Protein AF-A0A835WCF0-F1 (afdb_monomer)

Secondary structure (DSSP, 8-state):
-HHHHHHHHHHTT-S-HHHHHHHHHHHHHHHHHHHHHHHHHHHHTT-HHHHHHHHHHHHHHHHHHHTTTTS--TTTHHHHHHHHHHHHHHHHHHHHHHHHHHHHHHHHHHHHHHHSHHHHHHHHHHHHHHHHHHS--

Mean predicted aligned error: 10.16 Å

Structure (mmCIF, N/CA/C/O backbone):
data_AF-A0A835WCF0-F1
#
_entry.id   AF-A0A835WCF0-F1
#
loop_
_atom_site.group_PDB
_atom_site.id
_atom_site.type_symbol
_atom_site.label_atom_id
_atom_site.label_alt_id
_atom_site.label_comp_id
_atom_site.label_asym_id
_atom_site.label_entity_id
_atom_site.label_seq_id
_atom_site.pdbx_PDB_ins_code
_atom_site.Cartn_x
_atom_site.Cartn_y
_atom_site.Cartn_z
_atom_site.occupancy
_atom_site.B_iso_or_equiv
_atom_site.auth_seq_id
_atom_site.auth_comp_id
_atom_site.auth_asym_id
_atom_site.auth_atom_id
_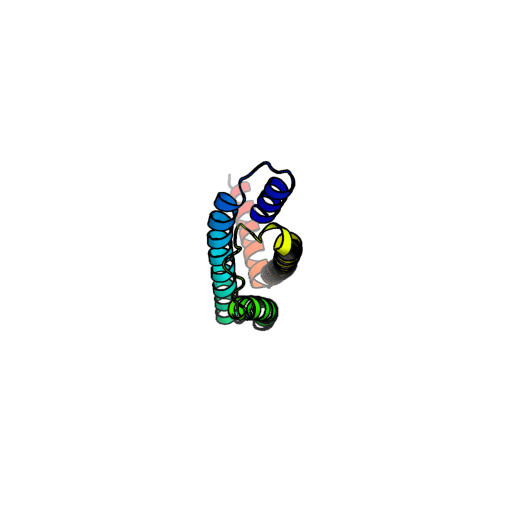atom_site.pdbx_PDB_model_num
ATOM 1 N N . MET A 1 1 ? -8.402 6.212 0.668 1.00 71.19 1 MET A N 1
ATOM 2 C CA . MET A 1 1 ? -8.920 7.600 0.724 1.00 71.19 1 MET A CA 1
ATOM 3 C C . MET A 1 1 ? -10.381 7.638 1.166 1.00 71.19 1 MET A C 1
ATOM 5 O O . MET A 1 1 ? -10.647 8.275 2.173 1.00 71.19 1 MET A O 1
ATOM 9 N N . PHE A 1 2 ? -11.281 6.880 0.521 1.00 76.88 2 PHE A N 1
ATOM 10 C CA . PHE A 1 2 ? -12.693 6.731 0.924 1.00 76.88 2 PHE A CA 1
ATOM 11 C C . PHE A 1 2 ? -12.885 6.539 2.440 1.00 76.88 2 PHE A C 1
ATOM 13 O O . PHE A 1 2 ? -13.562 7.328 3.080 1.00 76.88 2 PHE A O 1
ATOM 20 N N . ALA A 1 3 ? -12.173 5.583 3.043 1.00 76.00 3 ALA A N 1
ATOM 21 C CA . ALA A 1 3 ? -12.287 5.322 4.475 1.00 76.00 3 ALA A CA 1
ATOM 22 C C . ALA A 1 3 ? -11.832 6.478 5.392 1.00 76.00 3 ALA A C 1
ATOM 24 O O . ALA A 1 3 ? -12.315 6.571 6.511 1.00 76.00 3 ALA A O 1
ATOM 25 N N . LEU A 1 4 ? -10.910 7.350 4.958 1.00 79.00 4 LEU A N 1
ATOM 26 C CA . LEU A 1 4 ? -10.517 8.527 5.751 1.00 79.00 4 LEU A CA 1
ATOM 27 C C . LEU A 1 4 ? -11.614 9.592 5.732 1.00 79.00 4 LEU A C 1
ATOM 29 O O . LEU A 1 4 ? -11.890 10.184 6.769 1.00 79.00 4 LEU A O 1
ATOM 33 N N . ILE A 1 5 ? -12.244 9.788 4.571 1.00 82.88 5 ILE A N 1
ATOM 34 C CA . ILE A 1 5 ? -13.361 10.721 4.400 1.00 82.88 5 ILE A CA 1
ATOM 35 C C . ILE A 1 5 ? -14.549 10.239 5.227 1.00 82.88 5 ILE A C 1
ATOM 37 O 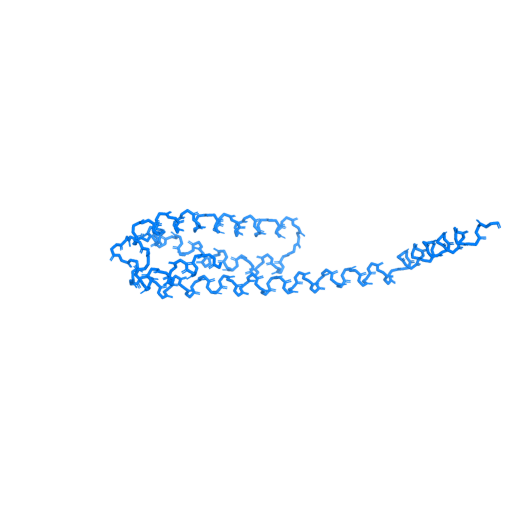O . ILE A 1 5 ? -15.044 10.992 6.050 1.00 82.88 5 ILE A O 1
ATOM 41 N N . SER A 1 6 ? -14.911 8.955 5.140 1.00 79.38 6 SER A N 1
ATOM 42 C CA . SER A 1 6 ? -16.022 8.408 5.928 1.00 79.38 6 SER A CA 1
ATOM 43 C C . SER A 1 6 ? -15.779 8.454 7.445 1.00 79.38 6 SER A C 1
ATOM 45 O O . SER A 1 6 ? -16.727 8.593 8.209 1.00 79.38 6 SER A O 1
ATOM 47 N N . LEU A 1 7 ? -14.522 8.363 7.902 1.00 78.75 7 LEU A N 1
ATOM 48 C CA . LEU A 1 7 ? -14.175 8.583 9.315 1.00 78.75 7 LEU A CA 1
ATOM 49 C C . LEU A 1 7 ? -14.285 10.064 9.718 1.00 78.75 7 LEU A C 1
ATOM 51 O O . LEU A 1 7 ? -14.576 10.346 10.874 1.00 78.75 7 LEU A O 1
ATOM 55 N N . SER A 1 8 ? -14.047 10.997 8.794 1.00 83.12 8 SER A N 1
ATOM 56 C CA . SER A 1 8 ? -14.287 12.430 9.016 1.00 83.12 8 SER A CA 1
ATOM 57 C C . SER A 1 8 ? -15.776 12.780 8.982 1.00 83.12 8 SER A C 1
ATOM 59 O O . SER A 1 8 ? -16.209 13.613 9.768 1.00 83.12 8 SER A O 1
ATOM 61 N N . ASP A 1 9 ? -16.565 12.122 8.132 1.00 84.62 9 ASP A N 1
ATOM 62 C CA . ASP A 1 9 ? -18.024 12.274 8.109 1.00 84.62 9 ASP A CA 1
ATOM 63 C C . ASP A 1 9 ? -18.646 11.786 9.422 1.00 84.62 9 ASP A C 1
ATOM 65 O O . ASP A 1 9 ? -19.552 12.424 9.946 1.00 84.62 9 ASP A O 1
ATOM 69 N N . LEU A 1 10 ? -18.118 10.698 9.993 1.00 82.19 10 LEU A N 1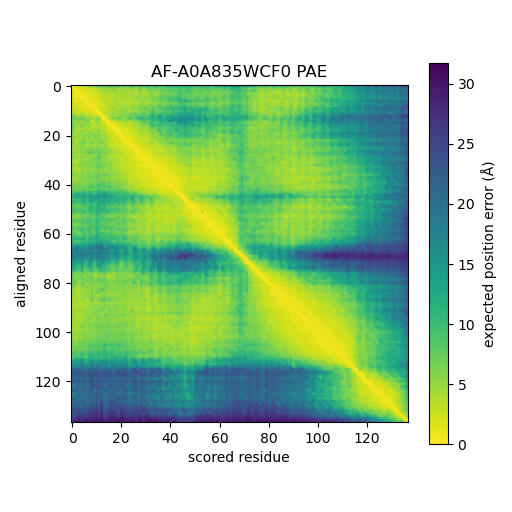
ATOM 70 C CA . LEU A 1 10 ? -18.499 10.227 11.325 1.00 82.19 10 LEU A CA 1
ATOM 71 C C . LEU A 1 10 ? -18.139 11.233 12.431 1.00 82.19 10 LEU A C 1
ATOM 73 O O . LEU A 1 10 ? -18.916 11.427 13.355 1.00 82.19 10 LEU A O 1
ATOM 77 N N . GLU A 1 11 ? -16.964 11.864 12.357 1.00 80.88 11 GLU A N 1
ATOM 78 C CA . GLU A 1 11 ? -16.518 12.862 13.344 1.00 80.88 11 GLU A CA 1
ATOM 79 C C . GLU A 1 11 ? -17.392 14.124 13.336 1.00 80.88 11 GLU A C 1
ATOM 81 O O . GLU A 1 11 ? -17.601 14.735 14.378 1.00 80.88 11 GLU A O 1
ATOM 86 N N . ASN A 1 12 ? -17.941 14.470 12.171 1.00 82.19 12 ASN A N 1
ATOM 87 C CA . ASN A 1 12 ? -18.878 15.576 11.989 1.00 82.19 12 ASN A CA 1
ATOM 88 C C . ASN A 1 12 ? -20.357 15.153 12.131 1.00 82.19 12 ASN A C 1
ATOM 90 O O . ASN A 1 12 ? -21.242 15.917 11.754 1.00 82.19 12 ASN A O 1
ATOM 94 N N . ASP A 1 13 ? -20.622 13.949 12.652 1.00 79.19 13 ASP A N 1
ATOM 95 C CA . ASP A 1 13 ? -21.962 13.406 12.935 1.00 79.19 13 ASP A CA 1
ATOM 96 C C . ASP A 1 13 ? -22.878 13.236 11.696 1.00 79.19 13 ASP A C 1
ATOM 98 O O . ASP A 1 13 ? -24.103 13.164 11.797 1.00 79.19 13 ASP A O 1
ATOM 102 N N . PHE A 1 14 ? -22.297 13.135 10.493 1.00 77.00 14 PHE A N 1
ATOM 103 C CA . PHE A 1 14 ? -23.049 12.970 9.239 1.00 77.00 14 PHE A CA 1
ATOM 104 C C . PHE A 1 14 ? -23.489 11.523 8.959 1.00 77.00 14 PHE A C 1
ATOM 106 O O . PHE A 1 14 ? -24.376 11.301 8.133 1.00 77.00 14 PHE A O 1
ATOM 113 N N . ILE A 1 15 ? -22.855 10.523 9.584 1.00 81.38 15 ILE A N 1
ATOM 114 C CA . ILE A 1 15 ? -23.082 9.092 9.319 1.00 81.38 15 ILE A CA 1
ATOM 115 C C . ILE A 1 15 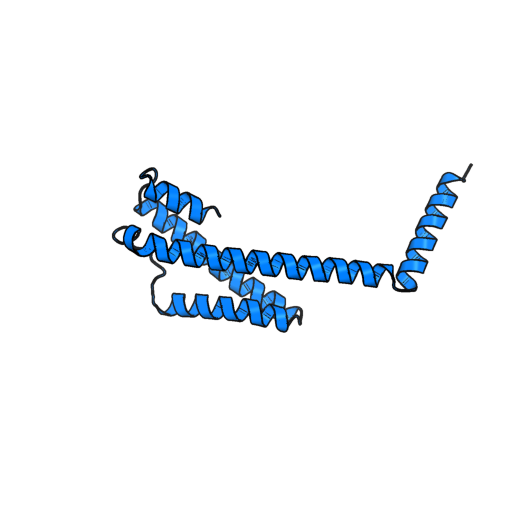? -23.185 8.318 10.636 1.00 81.38 15 ILE A C 1
ATOM 117 O O . ILE A 1 15 ? -22.387 8.517 11.545 1.00 81.38 15 ILE A O 1
ATOM 121 N N . ASN A 1 16 ? -24.117 7.362 10.703 1.00 81.88 16 ASN A N 1
ATOM 122 C CA . ASN A 1 16 ? -24.278 6.481 11.857 1.00 81.88 16 ASN A CA 1
ATOM 123 C C . ASN A 1 16 ? -23.045 5.562 12.047 1.00 81.88 16 ASN A C 1
ATOM 125 O O . ASN A 1 16 ? -22.651 4.867 11.098 1.00 81.88 16 ASN A O 1
ATOM 129 N N . PRO A 1 17 ? -22.462 5.471 13.261 1.00 77.62 17 PRO A N 1
ATOM 130 C CA . PRO A 1 17 ? -21.348 4.571 13.559 1.00 77.62 17 PRO A CA 1
ATOM 131 C C . PRO A 1 17 ? -21.617 3.102 13.204 1.00 77.62 17 PRO A C 1
ATOM 133 O O . PRO A 1 17 ? -20.688 2.415 12.786 1.00 77.62 17 PRO A O 1
ATOM 136 N N . TYR A 1 18 ? -22.860 2.615 13.307 1.00 78.12 18 TYR A N 1
ATOM 137 C CA . TYR A 1 18 ? -23.191 1.217 12.990 1.00 78.12 18 TYR A CA 1
ATOM 138 C C . TYR A 1 18 ? -23.054 0.890 11.492 1.00 78.12 18 TYR A C 1
ATOM 140 O O . TYR A 1 18 ? -22.440 -0.109 11.112 1.00 78.12 18 TYR A O 1
ATOM 148 N N . ASP A 1 19 ? -23.561 1.767 10.621 1.00 79.25 19 ASP A N 1
ATOM 149 C CA . ASP A 1 19 ? -23.446 1.589 9.168 1.00 79.25 19 ASP A CA 1
ATOM 150 C C . ASP A 1 19 ? -21.997 1.762 8.697 1.00 79.25 19 ASP A C 1
ATOM 152 O O . ASP A 1 19 ? -21.532 1.085 7.769 1.00 79.25 19 ASP A O 1
ATOM 156 N N . LEU A 1 20 ? -21.256 2.660 9.353 1.00 78.25 20 LEU A N 1
ATOM 157 C CA . LEU A 1 20 ? -19.852 2.888 9.055 1.00 78.25 20 LEU A CA 1
ATOM 158 C C . LEU A 1 20 ? -19.005 1.658 9.384 1.00 78.25 20 LEU A C 1
ATOM 160 O O . LEU A 1 20 ? -18.228 1.232 8.533 1.00 78.25 20 LEU A O 1
ATOM 164 N N . THR A 1 21 ? -19.126 1.080 10.581 1.00 77.12 21 THR A N 1
ATOM 165 C CA . THR A 1 21 ? -18.274 -0.040 11.016 1.00 77.12 21 THR A CA 1
ATOM 166 C C . THR A 1 21 ? -18.450 -1.273 10.134 1.00 77.12 21 THR A C 1
ATOM 168 O O . THR A 1 21 ? -17.456 -1.914 9.783 1.00 77.12 21 THR A O 1
ATOM 171 N N . GLN A 1 22 ? -19.671 -1.561 9.668 1.00 79.62 22 GLN A N 1
ATOM 172 C CA . GLN A 1 22 ? -19.927 -2.655 8.729 1.00 79.62 22 GLN A CA 1
ATOM 173 C C . GLN A 1 22 ? -19.235 -2.432 7.374 1.00 79.62 22 GLN A C 1
ATOM 175 O O . GLN A 1 22 ? -18.563 -3.332 6.853 1.00 79.62 22 GLN A O 1
ATOM 180 N N . ARG A 1 23 ? -19.362 -1.226 6.803 1.00 78.56 23 ARG A N 1
ATOM 181 C CA . ARG A 1 23 ? -18.683 -0.859 5.548 1.00 78.56 23 ARG A CA 1
ATOM 182 C C . ARG A 1 23 ? -17.171 -0.889 5.727 1.00 78.56 23 ARG A C 1
ATOM 184 O O . ARG A 1 23 ? -16.461 -1.468 4.907 1.00 78.56 23 ARG A O 1
ATOM 191 N N . LEU A 1 24 ? -16.687 -0.310 6.819 1.00 79.75 24 LEU A N 1
ATOM 192 C CA . LEU A 1 24 ? -15.274 -0.201 7.137 1.00 79.75 24 LEU A CA 1
ATOM 193 C C . LEU A 1 24 ? -14.631 -1.576 7.286 1.00 79.75 24 LEU A C 1
ATOM 195 O O . LEU A 1 24 ? -13.577 -1.793 6.704 1.00 79.75 24 LEU A O 1
ATOM 199 N N . ASN A 1 25 ? -15.272 -2.519 7.978 1.00 79.31 25 ASN A N 1
ATOM 200 C CA . ASN A 1 25 ? -14.753 -3.877 8.141 1.00 79.31 25 ASN A CA 1
ATOM 201 C C . ASN A 1 25 ? -14.613 -4.604 6.789 1.00 79.31 25 ASN A C 1
ATOM 203 O O . ASN A 1 25 ? -13.582 -5.215 6.508 1.00 79.31 25 ASN A O 1
ATOM 207 N N . ARG A 1 26 ? -15.598 -4.457 5.890 1.00 79.75 26 ARG A N 1
ATOM 208 C CA . ARG A 1 26 ? -15.506 -4.999 4.521 1.00 79.75 26 ARG A CA 1
ATOM 209 C C . ARG A 1 26 ? -14.345 -4.377 3.739 1.00 79.75 26 ARG A C 1
ATOM 211 O O . ARG A 1 26 ? -13.597 -5.100 3.085 1.00 79.75 26 ARG A O 1
ATOM 218 N N . PHE A 1 27 ? -14.176 -3.057 3.816 1.00 79.44 27 PHE A N 1
ATOM 219 C CA . PHE A 1 27 ? -13.054 -2.371 3.167 1.00 79.44 27 PHE A CA 1
ATOM 220 C C . PHE A 1 27 ? -11.708 -2.798 3.740 1.00 79.44 27 PHE A C 1
ATOM 222 O O . PHE A 1 27 ? -10.775 -3.032 2.982 1.00 79.44 27 PHE A O 1
ATOM 229 N N . VAL A 1 28 ? -11.617 -2.945 5.061 1.00 75.75 28 VAL A N 1
ATOM 230 C CA . VAL A 1 28 ? -10.410 -3.416 5.735 1.00 75.75 28 VAL A CA 1
ATOM 231 C C . VAL A 1 28 ? -10.045 -4.806 5.219 1.00 75.75 28 VAL A C 1
ATOM 233 O O . VAL A 1 28 ? -8.924 -4.990 4.757 1.00 75.75 28 VAL A O 1
ATOM 236 N N . ALA A 1 29 ? -10.980 -5.758 5.194 1.00 78.38 29 ALA A N 1
ATOM 237 C CA . ALA A 1 29 ? -10.718 -7.101 4.672 1.00 78.38 29 ALA A CA 1
ATOM 238 C C . ALA A 1 29 ? -10.177 -7.085 3.227 1.00 78.38 29 ALA A C 1
ATOM 240 O O . ALA A 1 29 ? -9.210 -7.784 2.920 1.00 78.38 29 ALA A O 1
ATOM 241 N N . LEU A 1 30 ? -10.747 -6.242 2.358 1.00 81.94 30 LEU A N 1
ATOM 242 C CA . LEU A 1 30 ? -10.272 -6.061 0.983 1.00 81.94 30 LEU A CA 1
ATOM 243 C C . LEU A 1 30 ? -8.874 -5.424 0.914 1.00 81.94 30 LEU A C 1
ATOM 245 O O . LEU A 1 30 ? -8.048 -5.858 0.112 1.00 81.94 30 LEU A O 1
ATOM 249 N N . GLU A 1 31 ? -8.578 -4.432 1.758 1.00 78.94 31 GLU A N 1
ATOM 250 C CA . GLU A 1 31 ? -7.250 -3.805 1.847 1.00 78.94 31 GLU A CA 1
ATOM 251 C C . GLU A 1 31 ? -6.181 -4.841 2.231 1.00 78.94 31 GLU A C 1
ATOM 253 O O . GLU A 1 31 ? -5.145 -4.940 1.571 1.00 78.94 31 GLU A O 1
ATOM 258 N N . TYR A 1 32 ? -6.459 -5.669 3.242 1.00 80.06 32 TYR A N 1
ATOM 259 C CA . TYR A 1 32 ? -5.573 -6.755 3.664 1.00 80.06 32 TYR A CA 1
ATOM 260 C C . TYR A 1 32 ? -5.339 -7.778 2.547 1.00 80.06 32 TYR A C 1
ATOM 262 O O . TYR A 1 32 ? -4.191 -8.126 2.268 1.00 80.06 32 TYR A O 1
ATOM 270 N N . ALA A 1 33 ? -6.406 -8.227 1.878 1.00 84.25 33 ALA A N 1
ATOM 271 C CA . ALA A 1 33 ? -6.299 -9.164 0.763 1.00 84.25 33 ALA A CA 1
ATOM 272 C C . ALA A 1 33 ? -5.439 -8.590 -0.375 1.00 84.25 33 ALA A C 1
ATOM 274 O O . ALA A 1 33 ? -4.548 -9.266 -0.886 1.00 84.25 33 ALA A O 1
ATOM 275 N N . THR A 1 34 ? -5.642 -7.316 -0.717 1.00 84.38 34 THR A N 1
ATOM 276 C CA . THR A 1 34 ? -4.874 -6.634 -1.769 1.00 84.38 34 THR A CA 1
ATOM 277 C C . THR A 1 34 ? -3.390 -6.539 -1.408 1.00 84.38 34 THR A C 1
ATOM 279 O O . THR A 1 34 ? -2.535 -6.760 -2.263 1.00 84.38 34 THR A O 1
ATOM 282 N N . GLN A 1 35 ? -3.062 -6.267 -0.140 1.00 84.31 35 GLN A N 1
ATOM 283 C CA . GLN A 1 35 ? -1.675 -6.195 0.323 1.00 84.31 35 GLN A CA 1
ATOM 284 C C . GLN A 1 35 ? -0.973 -7.561 0.257 1.00 84.31 35 GLN A C 1
ATOM 286 O O . GLN A 1 35 ? 0.168 -7.638 -0.200 1.00 84.31 35 GLN A O 1
ATOM 291 N N . VAL A 1 36 ? -1.658 -8.641 0.656 1.00 86.00 36 VAL A N 1
ATOM 292 C CA . VAL A 1 36 ? -1.145 -10.019 0.535 1.00 86.00 36 VAL A CA 1
ATOM 293 C C . VAL A 1 36 ? -0.868 -10.356 -0.930 1.00 86.00 36 VAL A C 1
ATOM 295 O O . VAL A 1 36 ? 0.221 -10.826 -1.258 1.00 86.00 36 VAL A O 1
ATOM 298 N N . VAL A 1 37 ? -1.826 -10.073 -1.817 1.00 88.94 37 VAL A N 1
ATOM 299 C CA . VAL A 1 37 ? -1.687 -10.324 -3.258 1.00 88.94 37 VAL A CA 1
ATOM 300 C C . VAL A 1 37 ? -0.529 -9.517 -3.845 1.00 88.94 37 VAL A C 1
ATOM 302 O O . VAL A 1 37 ? 0.271 -10.066 -4.598 1.00 88.94 37 VAL A O 1
ATOM 305 N N . LEU A 1 38 ? -0.376 -8.245 -3.468 1.00 86.12 38 LEU A N 1
ATOM 306 C CA . LEU A 1 38 ? 0.717 -7.399 -3.949 1.00 86.12 38 LEU A CA 1
ATOM 307 C C . LEU A 1 38 ? 2.091 -7.954 -3.551 1.00 86.12 38 LEU A C 1
ATOM 309 O O . LEU A 1 38 ? 2.986 -8.034 -4.392 1.00 86.12 38 LEU A O 1
ATOM 313 N N . VAL A 1 39 ? 2.260 -8.361 -2.288 1.00 86.62 39 VAL A N 1
ATOM 314 C CA . VAL A 1 39 ? 3.506 -8.983 -1.811 1.00 86.62 39 VAL A CA 1
ATOM 315 C C . VAL A 1 39 ? 3.777 -10.287 -2.562 1.00 86.62 39 VAL A C 1
ATOM 317 O O . VAL A 1 39 ? 4.901 -10.499 -3.013 1.00 86.62 39 VAL A O 1
ATOM 320 N N . ALA A 1 40 ? 2.758 -11.127 -2.762 1.00 87.94 40 ALA A N 1
ATOM 321 C CA . ALA A 1 40 ? 2.893 -12.378 -3.504 1.00 87.94 40 ALA A CA 1
ATOM 322 C C . ALA A 1 40 ? 3.333 -12.141 -4.959 1.00 87.94 40 ALA A C 1
ATOM 324 O O . ALA A 1 40 ? 4.284 -12.767 -5.421 1.00 87.94 40 ALA A O 1
ATOM 325 N N . VAL A 1 41 ? 2.713 -11.189 -5.664 1.00 87.75 41 VAL A N 1
ATOM 326 C CA . VAL A 1 41 ? 3.089 -10.829 -7.042 1.00 87.75 41 VAL A CA 1
ATOM 327 C C . VAL A 1 41 ? 4.523 -10.296 -7.111 1.00 87.75 41 VAL A C 1
ATOM 329 O O . VAL A 1 41 ? 5.260 -10.637 -8.033 1.00 87.75 41 VAL A O 1
ATOM 332 N N . LEU A 1 42 ? 4.959 -9.495 -6.134 1.00 85.44 42 LEU A N 1
ATOM 333 C CA . LEU A 1 42 ? 6.332 -8.978 -6.087 1.00 85.44 42 LEU A CA 1
ATOM 334 C C . LEU A 1 42 ? 7.376 -10.068 -5.823 1.00 85.44 42 LEU A C 1
ATOM 336 O O . LEU A 1 42 ? 8.463 -10.010 -6.404 1.00 85.44 42 LEU A O 1
ATOM 340 N N . LEU A 1 43 ? 7.046 -11.050 -4.979 1.00 87.44 43 LEU A N 1
ATOM 341 C CA . LEU A 1 43 ? 7.890 -12.220 -4.729 1.00 87.44 43 LEU A CA 1
ATOM 342 C C . LEU A 1 43 ? 8.008 -13.091 -5.982 1.00 87.44 43 LEU A C 1
ATOM 344 O O . LEU A 1 43 ? 9.118 -13.432 -6.381 1.00 87.44 43 LEU A O 1
ATOM 348 N N . LEU A 1 44 ? 6.885 -13.382 -6.648 1.00 86.44 44 LEU A N 1
ATOM 349 C CA . LEU A 1 44 ? 6.868 -14.141 -7.903 1.00 86.44 44 LEU A CA 1
ATOM 350 C C . LEU A 1 44 ? 7.603 -13.406 -9.034 1.00 86.44 44 LEU A C 1
ATOM 352 O O . LEU A 1 44 ? 8.266 -14.034 -9.852 1.00 86.44 44 LEU A O 1
ATOM 356 N N . GLY A 1 45 ? 7.536 -12.073 -9.055 1.00 81.00 45 GLY A N 1
ATOM 357 C CA . GLY A 1 45 ? 8.264 -11.228 -10.002 1.00 81.00 45 GLY A CA 1
ATOM 358 C C . GLY A 1 45 ? 9.762 -11.066 -9.708 1.00 81.00 45 GLY A C 1
ATOM 359 O O . GLY A 1 45 ? 10.413 -10.273 -10.387 1.00 81.00 45 GLY A O 1
ATOM 360 N N . GLY A 1 46 ? 10.310 -11.741 -8.688 1.00 81.75 46 GLY A N 1
ATOM 361 C CA . GLY A 1 46 ? 11.740 -11.719 -8.352 1.00 81.75 46 GLY A CA 1
ATOM 362 C C . GLY A 1 46 ? 12.255 -10.389 -7.787 1.00 81.75 46 GLY A C 1
ATOM 363 O O . GLY A 1 46 ? 13.464 -10.172 -7.698 1.00 81.75 46 GLY A O 1
ATOM 364 N N . LYS A 1 47 ? 11.366 -9.467 -7.395 1.00 83.31 47 LYS A N 1
ATOM 365 C CA . LYS A 1 47 ? 11.733 -8.134 -6.887 1.00 83.31 47 LYS A CA 1
ATOM 366 C C . LYS A 1 47 ? 11.894 -8.152 -5.368 1.00 83.31 47 LYS A C 1
ATOM 368 O O . LYS A 1 47 ? 11.134 -7.509 -4.647 1.00 83.31 47 LYS A O 1
ATOM 37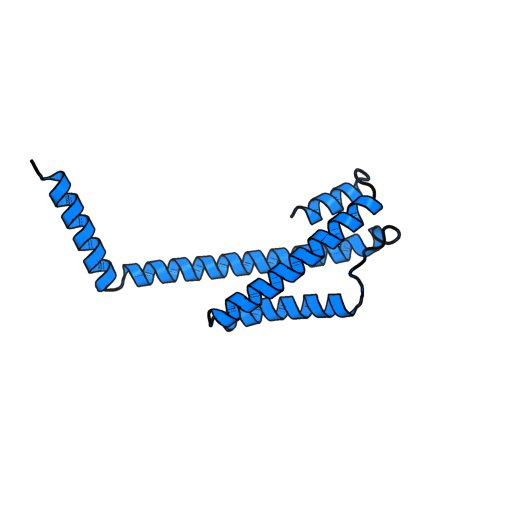3 N N . TRP A 1 48 ? 12.916 -8.856 -4.888 1.00 80.81 48 TRP A N 1
ATOM 374 C CA . TRP A 1 48 ? 13.151 -9.131 -3.463 1.00 80.81 48 TRP A CA 1
ATOM 375 C C . TRP A 1 48 ? 13.210 -7.884 -2.571 1.00 80.81 48 TRP A C 1
ATOM 377 O O . TRP A 1 48 ? 12.623 -7.880 -1.494 1.00 80.81 48 TRP A O 1
ATOM 387 N N . PHE A 1 49 ? 13.853 -6.801 -3.023 1.00 82.69 49 PHE A N 1
ATOM 388 C CA . PHE A 1 49 ? 13.945 -5.562 -2.236 1.00 82.69 49 PHE A CA 1
ATOM 389 C C . PHE A 1 49 ? 12.575 -4.892 -2.033 1.00 82.69 49 PHE A C 1
ATOM 391 O O . PHE A 1 49 ? 12.210 -4.533 -0.914 1.00 82.69 49 PHE A O 1
ATOM 398 N N . LEU A 1 50 ? 11.779 -4.773 -3.104 1.00 83.44 50 LEU A N 1
ATOM 399 C CA . LEU A 1 50 ? 10.432 -4.198 -3.025 1.00 83.44 50 LEU A CA 1
ATOM 400 C C . LEU A 1 50 ? 9.484 -5.121 -2.251 1.00 83.44 50 LEU A C 1
ATOM 402 O O . LEU A 1 50 ? 8.649 -4.639 -1.485 1.00 83.44 50 LEU A O 1
ATOM 406 N N . ALA A 1 51 ? 9.631 -6.435 -2.432 1.00 84.56 51 ALA A N 1
ATOM 407 C CA . ALA A 1 51 ? 8.885 -7.430 -1.681 1.00 84.56 51 ALA A CA 1
ATOM 408 C C . ALA A 1 51 ? 9.190 -7.340 -0.181 1.00 84.56 51 ALA A C 1
ATOM 410 O O . ALA A 1 51 ? 8.257 -7.371 0.608 1.00 84.56 51 ALA A O 1
ATOM 411 N N . GLY A 1 52 ? 10.452 -7.144 0.218 1.00 84.94 52 GLY A N 1
ATOM 412 C CA . GLY A 1 52 ? 10.840 -6.956 1.619 1.00 84.94 52 GLY A CA 1
ATOM 413 C C . GLY A 1 52 ? 10.196 -5.722 2.255 1.00 84.94 52 GLY A C 1
ATOM 414 O O . GLY A 1 52 ? 9.634 -5.811 3.346 1.00 84.94 52 GLY A O 1
ATOM 415 N N . LEU A 1 53 ? 10.193 -4.587 1.547 1.00 83.75 53 LEU A N 1
ATOM 416 C CA . LEU A 1 53 ? 9.552 -3.359 2.028 1.00 83.75 53 LEU A CA 1
ATOM 417 C C . LEU A 1 53 ? 8.034 -3.538 2.211 1.00 83.75 53 LEU A C 1
ATOM 419 O O . LEU A 1 53 ? 7.476 -3.145 3.237 1.00 83.75 53 LEU A O 1
ATOM 423 N N . GLN A 1 54 ? 7.367 -4.172 1.242 1.00 84.12 54 GLN A N 1
ATOM 424 C CA . GLN A 1 54 ? 5.931 -4.452 1.327 1.00 84.12 54 GLN A CA 1
ATOM 425 C C . GLN A 1 54 ? 5.601 -5.554 2.344 1.00 84.12 54 GLN A C 1
ATOM 427 O O . GLN A 1 54 ? 4.559 -5.505 2.997 1.00 84.12 54 GLN A O 1
ATOM 432 N N . ALA A 1 55 ? 6.499 -6.518 2.541 1.00 84.38 55 ALA A N 1
ATOM 433 C CA . ALA A 1 55 ? 6.361 -7.568 3.540 1.00 84.38 55 ALA A CA 1
ATOM 434 C C . ALA A 1 55 ? 6.489 -7.017 4.965 1.00 84.38 55 ALA A C 1
ATOM 436 O O . ALA A 1 55 ? 5.725 -7.426 5.832 1.00 84.38 55 ALA A O 1
ATOM 437 N N . ALA A 1 56 ? 7.372 -6.045 5.218 1.00 84.94 56 ALA A N 1
ATOM 438 C CA . ALA A 1 56 ? 7.443 -5.374 6.520 1.00 84.94 56 ALA A CA 1
ATOM 439 C C . ALA A 1 56 ? 6.106 -4.697 6.882 1.00 84.94 56 ALA A C 1
ATOM 441 O O . ALA A 1 56 ? 5.622 -4.818 8.010 1.00 84.94 56 ALA A O 1
ATOM 442 N N . MET A 1 57 ? 5.455 -4.063 5.898 1.00 80.75 57 MET A N 1
ATOM 443 C CA . MET A 1 57 ? 4.089 -3.548 6.042 1.00 80.75 57 MET A CA 1
ATOM 444 C C . MET A 1 57 ? 3.078 -4.670 6.299 1.00 80.75 57 MET A C 1
ATOM 446 O O . MET A 1 57 ? 2.254 -4.554 7.204 1.00 80.75 57 MET A O 1
ATOM 450 N N . LEU A 1 58 ? 3.154 -5.774 5.552 1.00 82.44 58 LEU A N 1
ATOM 451 C CA . LEU A 1 58 ? 2.280 -6.933 5.733 1.00 82.44 58 LEU A CA 1
ATOM 452 C C . LEU A 1 58 ? 2.389 -7.528 7.145 1.00 82.44 58 LEU A C 1
ATOM 454 O O . LEU A 1 58 ? 1.373 -7.848 7.752 1.00 82.44 58 LEU A O 1
ATOM 458 N N . VAL A 1 59 ? 3.601 -7.636 7.692 1.00 83.38 59 VAL A N 1
ATOM 459 C CA . VAL A 1 59 ? 3.844 -8.134 9.053 1.00 83.38 59 VAL A CA 1
ATOM 460 C C . VAL A 1 59 ? 3.230 -7.195 10.088 1.00 83.38 59 VAL A C 1
ATOM 462 O O . VAL A 1 59 ? 2.546 -7.660 10.997 1.00 83.38 59 VAL A O 1
ATOM 465 N N . TYR A 1 60 ? 3.386 -5.877 9.925 1.00 80.44 60 TYR A N 1
ATOM 466 C CA . TYR A 1 60 ? 2.714 -4.897 10.784 1.00 80.44 60 TYR A CA 1
ATOM 467 C C . TYR A 1 60 ? 1.180 -5.039 10.722 1.00 80.44 60 TYR A C 1
ATOM 469 O O . TYR A 1 60 ? 0.489 -4.989 11.744 1.00 80.44 60 TYR A O 1
ATOM 477 N N . LEU A 1 61 ? 0.643 -5.287 9.526 1.00 75.44 61 LEU A N 1
ATOM 478 C CA . LEU A 1 61 ? -0.771 -5.574 9.293 1.00 75.44 61 LEU A CA 1
ATOM 479 C C . LEU A 1 61 ? -1.237 -6.843 10.013 1.00 75.44 61 LEU A C 1
ATOM 481 O O . LEU A 1 61 ? -2.256 -6.809 10.704 1.00 75.44 61 LEU A O 1
ATOM 485 N N . LEU A 1 62 ? -0.517 -7.948 9.823 1.00 74.56 62 LEU A N 1
ATOM 486 C CA . LEU A 1 62 ? -0.827 -9.264 10.377 1.00 74.56 62 LEU A CA 1
ATOM 487 C C . LEU A 1 62 ? -0.715 -9.264 11.897 1.00 74.56 62 LEU A C 1
ATOM 489 O O . LEU A 1 62 ? -1.573 -9.823 12.570 1.00 74.56 62 LEU A O 1
ATOM 493 N N . HIS A 1 63 ? 0.269 -8.565 12.458 1.00 77.25 63 HIS A N 1
ATOM 494 C CA . HIS A 1 63 ? 0.351 -8.359 13.899 1.00 77.25 63 HIS A CA 1
ATOM 495 C C . HIS A 1 63 ? -0.907 -7.647 14.424 1.00 77.25 63 HIS A C 1
ATOM 497 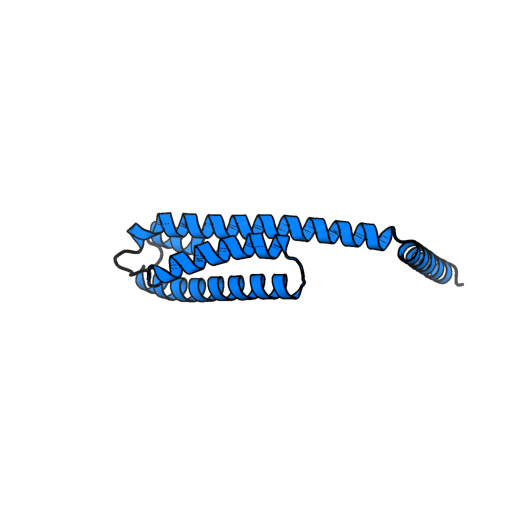O O . HIS A 1 63 ? -1.518 -8.088 15.393 1.00 77.25 63 HIS A O 1
ATOM 503 N N . SER A 1 64 ? -1.377 -6.608 13.727 1.00 67.69 64 SER A N 1
ATOM 504 C CA . SER A 1 64 ? -2.647 -5.941 14.049 1.00 67.69 64 SER A CA 1
ATOM 505 C C . SER A 1 64 ? -3.877 -6.855 13.859 1.00 67.69 64 SER A C 1
ATOM 507 O O . SER A 1 64 ? -4.871 -6.683 14.566 1.00 67.69 64 SER A O 1
ATOM 509 N N . TRP A 1 65 ? -3.802 -7.862 12.976 1.00 64.62 65 TRP A N 1
ATOM 510 C CA . TRP A 1 65 ? -4.806 -8.928 12.842 1.00 64.62 65 TRP A CA 1
ATOM 511 C C . TRP A 1 65 ? -4.742 -9.937 14.005 1.00 64.62 65 TRP A C 1
ATOM 513 O O . TRP A 1 65 ? -5.754 -10.410 14.498 1.00 64.62 65 TRP A O 1
ATOM 523 N N . HIS A 1 66 ? -3.581 -10.272 14.548 1.00 56.94 66 HIS A N 1
ATOM 524 C CA . HIS A 1 66 ? -3.553 -11.197 15.688 1.00 56.94 66 HIS A CA 1
ATOM 525 C C . HIS A 1 66 ? -4.143 -10.588 16.975 1.00 56.94 66 HIS A C 1
ATOM 527 O O . HIS A 1 66 ? -4.655 -11.312 17.826 1.00 56.94 66 HIS A O 1
ATOM 533 N N . VAL A 1 67 ? -4.172 -9.256 17.079 1.00 62.91 67 VAL A N 1
ATOM 534 C CA . VAL A 1 67 ? -4.661 -8.503 18.252 1.00 62.91 67 VAL A CA 1
ATOM 535 C C . VAL A 1 67 ? -6.203 -8.354 18.282 1.00 62.91 67 VAL A C 1
ATOM 537 O O . VAL A 1 67 ? -6.746 -7.658 19.131 1.00 62.91 67 VAL A O 1
ATOM 540 N N . LYS A 1 68 ? -6.959 -9.020 17.392 1.00 55.03 68 LYS A N 1
ATOM 541 C CA . LYS A 1 68 ? -8.445 -9.008 17.369 1.00 55.03 68 LYS A CA 1
ATOM 542 C C . LYS A 1 68 ? -9.133 -7.635 17.213 1.00 55.03 68 LYS A C 1
ATOM 544 O O . LYS A 1 68 ? -10.338 -7.531 17.397 1.00 55.03 68 LYS A O 1
ATOM 549 N N . GLN A 1 69 ? -8.427 -6.594 16.768 1.00 52.84 69 GLN A N 1
ATOM 550 C CA . GLN A 1 69 ? -8.999 -5.256 16.510 1.00 52.84 69 GLN A CA 1
ATOM 551 C C . GLN A 1 69 ? -9.734 -5.118 15.150 1.00 52.84 69 GLN A C 1
ATOM 553 O O . GLN A 1 69 ? -9.757 -4.040 14.563 1.00 52.84 69 GLN A O 1
ATOM 558 N N . HIS A 1 70 ? -10.280 -6.197 14.577 1.00 50.09 70 HIS A N 1
ATOM 559 C CA . HIS A 1 70 ? -10.843 -6.185 13.202 1.00 50.09 70 HIS A CA 1
ATOM 560 C C . HIS A 1 70 ? -12.286 -5.700 13.201 1.00 50.09 70 HIS A C 1
ATOM 562 O O . HIS A 1 70 ? -12.735 -5.031 12.275 1.00 50.09 70 HIS A O 1
ATOM 568 N N . THR A 1 71 ? -13.010 -6.030 14.265 1.00 50.66 71 THR A N 1
ATOM 569 C CA . THR A 1 71 ? -14.347 -5.525 14.519 1.00 50.66 71 THR A CA 1
ATOM 570 C C . THR A 1 71 ? -14.201 -4.209 15.246 1.00 50.66 71 THR A C 1
ATOM 572 O O . THR A 1 71 ? -13.957 -4.158 16.451 1.00 50.66 71 THR A O 1
ATOM 575 N N . VAL A 1 72 ? -14.308 -3.133 14.480 1.00 55.94 72 VAL A N 1
ATOM 576 C CA . VAL A 1 72 ? -14.533 -1.822 15.061 1.00 55.94 72 VAL A CA 1
ATOM 577 C C . VAL A 1 72 ? -15.937 -1.869 15.642 1.00 55.94 72 VAL A C 1
ATOM 579 O O . VAL A 1 72 ? -16.910 -1.903 14.892 1.00 55.94 72 VAL A O 1
ATOM 582 N N . ASP A 1 73 ? -16.036 -1.991 16.961 1.00 60.81 73 ASP A N 1
ATOM 583 C CA . ASP A 1 73 ? -17.330 -1.969 17.626 1.00 60.81 73 ASP A CA 1
ATOM 584 C C . ASP A 1 73 ? -17.888 -0.544 17.548 1.00 60.81 73 ASP A C 1
ATOM 586 O O . ASP A 1 73 ? -17.153 0.430 17.744 1.00 60.81 73 ASP A O 1
ATOM 590 N N . ALA A 1 74 ? -19.169 -0.407 17.208 1.00 61.41 74 ALA A N 1
ATOM 591 C CA . ALA A 1 74 ? -19.794 0.900 16.988 1.00 61.41 74 ALA A CA 1
ATOM 592 C C . ALA A 1 74 ? -19.755 1.766 18.258 1.00 61.41 74 ALA A C 1
ATOM 594 O O . ALA A 1 74 ? -19.678 2.989 18.179 1.00 61.41 74 ALA A O 1
ATOM 595 N N . THR A 1 75 ? -19.735 1.117 19.422 1.00 65.44 75 THR A N 1
ATOM 596 C CA . THR A 1 75 ? -19.635 1.728 20.752 1.00 65.44 75 THR A CA 1
ATOM 597 C C . THR A 1 75 ? -18.257 2.321 21.052 1.00 65.44 75 THR A C 1
ATOM 599 O O . THR A 1 75 ? -18.154 3.242 21.856 1.00 65.44 75 THR A O 1
ATOM 602 N N . ASP A 1 76 ? -17.202 1.840 20.390 1.00 69.31 76 ASP A N 1
ATOM 603 C CA . ASP A 1 76 ? -15.804 2.197 20.668 1.00 69.31 76 ASP A CA 1
ATOM 604 C C . ASP A 1 76 ? -15.105 2.840 19.450 1.00 69.31 76 ASP A C 1
ATOM 606 O O . ASP A 1 76 ? -13.904 3.138 19.479 1.00 69.31 76 ASP A O 1
ATOM 610 N N . VAL A 1 77 ? -15.856 3.077 18.364 1.00 73.38 77 VAL A N 1
ATOM 611 C CA . VAL A 1 77 ? -15.357 3.614 17.087 1.00 73.38 77 VAL A CA 1
ATOM 612 C C . VAL A 1 77 ? -14.623 4.943 17.294 1.00 73.38 77 VAL A C 1
ATOM 614 O O . VAL A 1 77 ? -13.548 5.153 16.730 1.00 73.38 77 VAL A O 1
ATOM 617 N N . PHE A 1 78 ? -15.141 5.804 18.179 1.00 72.00 78 PHE A N 1
ATOM 618 C CA . PHE A 1 78 ? -14.579 7.126 18.445 1.00 72.00 78 PHE A CA 1
ATOM 619 C C . PHE A 1 78 ? -13.245 7.061 19.192 1.00 72.00 78 PHE A C 1
ATOM 621 O O . PHE A 1 78 ? -12.349 7.865 18.940 1.00 72.00 78 PHE A O 1
ATOM 628 N N . ARG A 1 79 ? -13.059 6.055 20.054 1.00 77.31 79 ARG A N 1
ATOM 629 C CA . ARG A 1 79 ? -11.791 5.821 20.757 1.00 77.31 79 ARG A CA 1
ATOM 630 C C . ARG A 1 79 ? -10.712 5.290 19.813 1.00 77.31 79 ARG A C 1
ATOM 632 O O . ARG A 1 79 ? -9.532 5.597 19.974 1.00 77.31 79 ARG A O 1
ATOM 639 N N . GLN A 1 80 ? -11.109 4.506 18.811 1.00 71.69 80 GLN A N 1
ATOM 640 C CA . GLN A 1 80 ? -10.196 3.884 17.848 1.00 71.69 80 GLN A CA 1
ATOM 641 C C . GLN A 1 80 ? -9.907 4.758 16.611 1.00 71.69 80 GLN A C 1
ATOM 643 O O . GLN A 1 80 ? -8.919 4.509 15.913 1.00 71.69 80 GLN A O 1
ATOM 648 N N . LEU A 1 81 ? -10.707 5.804 16.362 1.00 73.50 81 LEU A N 1
ATOM 649 C CA . LEU A 1 81 ? -10.554 6.776 15.266 1.00 73.50 81 LEU A CA 1
ATOM 650 C C . LEU A 1 81 ? -9.105 7.241 15.015 1.00 73.50 81 LEU A C 1
ATOM 652 O O . LEU A 1 81 ? -8.628 7.083 13.885 1.00 73.50 81 LEU A O 1
ATOM 656 N N . PRO A 1 82 ? -8.363 7.784 16.006 1.00 77.50 82 PRO A N 1
ATOM 657 C CA . PRO A 1 82 ? -7.024 8.327 15.759 1.00 77.50 82 PRO A CA 1
ATOM 658 C C . PRO A 1 82 ? -6.016 7.242 15.356 1.00 77.50 82 PRO A C 1
ATOM 660 O O . PRO A 1 82 ? -5.179 7.459 14.475 1.00 77.50 82 PRO A O 1
ATOM 663 N N . VAL A 1 83 ? -6.127 6.046 15.941 1.00 77.38 83 VAL A N 1
ATOM 664 C CA . VAL A 1 83 ? -5.266 4.900 15.614 1.00 77.38 83 VAL A CA 1
ATOM 665 C C . VAL A 1 83 ? -5.546 4.415 14.191 1.00 77.38 83 VAL A C 1
ATOM 667 O O . VAL A 1 83 ? -4.614 4.193 13.414 1.00 77.38 83 VAL A O 1
ATOM 670 N N . GLN A 1 84 ? -6.822 4.319 13.809 1.00 76.06 84 GLN A N 1
ATOM 671 C CA . GLN A 1 84 ? -7.219 3.903 12.466 1.00 76.06 84 GLN A CA 1
ATOM 672 C C . GLN A 1 84 ? -6.834 4.930 11.396 1.00 76.06 84 GLN A C 1
ATOM 674 O O . GLN A 1 84 ? -6.316 4.535 10.348 1.00 76.06 84 GLN A O 1
ATOM 679 N N . LYS A 1 85 ? -7.005 6.236 11.656 1.00 77.50 85 LYS A N 1
ATOM 680 C CA . LYS A 1 85 ? -6.536 7.307 10.756 1.00 77.50 85 LYS A CA 1
ATOM 681 C C . LYS A 1 85 ? -5.021 7.226 10.553 1.00 77.50 85 LYS A C 1
ATOM 683 O O . LYS A 1 85 ? -4.567 7.198 9.409 1.00 77.50 85 LYS A O 1
ATOM 688 N N . LYS A 1 86 ? -4.238 7.099 11.633 1.00 81.31 86 LYS A N 1
ATOM 689 C CA . LYS A 1 86 ? -2.770 6.979 11.558 1.00 81.31 86 LYS A CA 1
ATOM 690 C C . LYS A 1 86 ? -2.335 5.749 10.760 1.00 81.31 86 LYS A C 1
ATOM 692 O O . LYS A 1 86 ? -1.483 5.856 9.882 1.00 81.31 86 LYS A O 1
ATOM 697 N N . ARG A 1 87 ? -2.950 4.592 11.013 1.00 77.69 87 ARG A N 1
ATOM 698 C CA . ARG A 1 87 ? -2.668 3.344 10.290 1.00 77.69 87 ARG A CA 1
ATOM 699 C C . ARG A 1 87 ? -2.950 3.468 8.790 1.00 77.69 87 ARG A C 1
ATOM 701 O O . ARG A 1 87 ? -2.107 3.094 7.978 1.00 77.69 87 ARG A O 1
ATOM 708 N N . ARG A 1 88 ? -4.098 4.045 8.421 1.00 81.00 88 ARG A N 1
ATOM 709 C CA . ARG A 1 88 ? -4.470 4.297 7.017 1.00 81.00 88 ARG A CA 1
ATOM 710 C C . ARG A 1 88 ? -3.528 5.291 6.338 1.00 81.00 88 ARG A C 1
ATOM 712 O O . ARG A 1 88 ? -3.202 5.108 5.169 1.00 81.00 88 ARG A O 1
ATOM 719 N N . LEU A 1 89 ? -3.059 6.307 7.063 1.00 82.25 89 LEU A N 1
ATOM 720 C CA . LEU A 1 89 ? -2.085 7.270 6.549 1.00 82.25 89 LEU A CA 1
ATOM 721 C C . LEU A 1 89 ? -0.724 6.612 6.276 1.00 82.25 89 LEU A C 1
ATOM 723 O O . LEU A 1 89 ? -0.133 6.846 5.228 1.00 82.25 89 LEU A O 1
ATOM 727 N N . ILE A 1 90 ? -0.260 5.743 7.179 1.00 82.31 90 ILE A N 1
ATOM 728 C CA . ILE A 1 90 ? 0.985 4.978 7.010 1.00 82.31 90 ILE A CA 1
ATOM 729 C C . ILE A 1 90 ? 0.898 4.059 5.784 1.00 82.31 90 ILE A C 1
ATOM 731 O O . ILE A 1 90 ? 1.809 4.054 4.956 1.00 82.31 90 ILE A O 1
ATOM 735 N N . MET A 1 91 ? -0.212 3.329 5.628 1.00 80.56 91 MET A N 1
ATOM 736 C CA . MET A 1 91 ? -0.457 2.515 4.433 1.00 80.56 91 MET A CA 1
ATOM 737 C C . MET A 1 91 ? -0.413 3.372 3.167 1.00 80.56 91 MET A C 1
ATOM 739 O O . MET A 1 91 ? 0.310 3.043 2.230 1.00 80.56 91 MET A O 1
ATOM 743 N N . PHE A 1 92 ? -1.134 4.494 3.145 1.00 84.19 92 PHE A N 1
ATOM 744 C CA . PHE A 1 92 ? -1.149 5.402 2.000 1.00 84.19 92 PHE A CA 1
ATOM 745 C C . PHE A 1 92 ? 0.252 5.931 1.659 1.00 84.19 92 PHE A C 1
ATOM 747 O O . PHE A 1 92 ? 0.650 5.900 0.496 1.00 84.19 92 PHE A O 1
ATOM 754 N N . GLY A 1 93 ? 1.035 6.325 2.667 1.00 86.19 93 GLY A N 1
ATOM 755 C CA . GLY A 1 93 ? 2.433 6.718 2.492 1.00 86.19 93 GLY A CA 1
ATOM 756 C C . GLY A 1 93 ? 3.289 5.599 1.893 1.00 86.19 93 GLY A C 1
ATOM 757 O O . GLY A 1 93 ? 4.066 5.846 0.974 1.00 86.19 93 GLY A O 1
ATOM 758 N N . SER A 1 94 ? 3.100 4.353 2.338 1.00 82.31 94 SER A N 1
ATOM 759 C CA . SER A 1 94 ? 3.810 3.199 1.767 1.00 82.31 94 SER A CA 1
ATOM 760 C C . SER A 1 94 ? 3.443 2.941 0.301 1.00 82.31 94 SER A C 1
ATOM 762 O O . SER A 1 94 ? 4.327 2.673 -0.512 1.00 82.31 94 SER A O 1
ATOM 764 N N . PHE A 1 95 ? 2.165 3.094 -0.067 1.00 84.25 95 PHE A N 1
ATOM 765 C CA . PHE A 1 95 ? 1.708 2.977 -1.453 1.00 84.25 95 PHE A CA 1
ATOM 766 C C . PHE A 1 95 ? 2.279 4.088 -2.338 1.00 84.25 95 PHE A C 1
ATOM 768 O O . PHE A 1 95 ? 2.693 3.806 -3.460 1.00 84.25 95 PHE A O 1
ATOM 775 N N . LEU A 1 96 ? 2.360 5.323 -1.837 1.00 88.19 96 LEU A N 1
ATOM 776 C CA . LEU A 1 96 ? 2.994 6.431 -2.555 1.00 88.19 96 LEU A CA 1
ATOM 777 C C . LEU A 1 96 ? 4.486 6.183 -2.792 1.00 88.19 96 LEU A C 1
ATOM 779 O O . LEU A 1 96 ? 4.958 6.335 -3.915 1.00 88.19 96 LEU A O 1
ATOM 783 N N . LEU A 1 97 ? 5.226 5.757 -1.765 1.00 86.94 97 LEU A N 1
ATOM 784 C CA . LEU A 1 97 ? 6.644 5.413 -1.914 1.00 86.94 97 LEU A CA 1
ATOM 785 C C . LEU A 1 97 ? 6.837 4.299 -2.945 1.00 86.94 97 LEU A C 1
ATOM 787 O O . LEU A 1 97 ? 7.692 4.393 -3.823 1.00 86.94 97 LEU A O 1
ATOM 791 N N . PHE A 1 98 ? 6.004 3.264 -2.878 1.00 85.00 98 PHE A N 1
ATOM 792 C CA . PHE A 1 98 ? 6.022 2.173 -3.841 1.00 85.00 98 PHE A CA 1
ATOM 793 C C . PHE A 1 98 ? 5.720 2.644 -5.270 1.00 85.00 98 PHE A C 1
ATOM 795 O O . PHE A 1 98 ? 6.411 2.239 -6.206 1.00 85.00 98 PHE A O 1
ATOM 802 N N . PHE A 1 99 ? 4.744 3.538 -5.439 1.00 87.69 99 PHE A N 1
ATOM 803 C CA . PHE A 1 99 ? 4.409 4.146 -6.725 1.00 87.69 99 PHE A CA 1
ATOM 804 C C . PHE A 1 99 ? 5.592 4.924 -7.319 1.00 87.69 99 PHE A C 1
ATOM 806 O O . PHE A 1 99 ? 5.912 4.750 -8.497 1.00 87.69 99 PHE A O 1
ATOM 813 N N . VAL A 1 100 ? 6.299 5.716 -6.506 1.00 91.44 100 VAL A N 1
ATOM 814 C CA . VAL A 1 100 ? 7.506 6.444 -6.933 1.00 91.44 100 VAL A CA 1
ATOM 815 C C . VAL A 1 100 ? 8.610 5.477 -7.369 1.00 91.44 100 VAL A C 1
ATOM 817 O O . VAL A 1 100 ? 9.177 5.647 -8.448 1.00 91.44 100 VAL A O 1
ATOM 820 N N . ILE A 1 101 ? 8.882 4.428 -6.585 1.00 87.88 101 ILE A N 1
ATOM 821 C CA . ILE A 1 101 ? 9.921 3.433 -6.905 1.00 87.88 101 ILE A CA 1
ATOM 822 C C . ILE A 1 101 ? 9.603 2.701 -8.215 1.00 87.88 101 ILE A C 1
ATOM 824 O O . ILE A 1 101 ? 10.489 2.532 -9.055 1.00 87.88 101 ILE A O 1
ATOM 828 N N . ILE A 1 102 ? 8.353 2.265 -8.411 1.00 86.56 102 ILE A N 1
ATOM 829 C CA . ILE A 1 102 ? 7.940 1.602 -9.655 1.00 86.56 102 ILE A CA 1
ATOM 830 C C . ILE A 1 102 ? 8.078 2.544 -10.843 1.00 86.56 102 ILE A C 1
ATOM 832 O O . ILE A 1 102 ? 8.597 2.129 -11.875 1.00 86.56 102 ILE A O 1
ATOM 836 N N . THR A 1 103 ? 7.651 3.797 -10.696 1.00 89.56 103 THR A N 1
ATOM 837 C CA . THR A 1 103 ? 7.733 4.789 -11.772 1.00 89.56 103 THR A CA 1
ATOM 838 C C . THR A 1 103 ? 9.186 5.042 -12.165 1.00 89.56 103 THR A C 1
ATOM 840 O O . THR A 1 103 ? 9.515 5.008 -13.347 1.00 89.56 103 THR A O 1
ATOM 843 N N . TYR A 1 104 ? 10.081 5.199 -11.188 1.00 90.88 104 TYR A N 1
ATOM 844 C CA . TYR A 1 104 ? 11.514 5.344 -11.436 1.00 90.88 104 TYR A CA 1
ATOM 845 C C . TYR A 1 104 ? 12.096 4.143 -12.197 1.00 90.88 104 TYR A C 1
ATOM 847 O O . TYR A 1 104 ? 12.728 4.318 -13.236 1.00 90.88 104 TYR A O 1
ATOM 855 N N . ARG A 1 105 ? 11.823 2.916 -11.732 1.00 86.81 105 ARG A N 1
ATOM 856 C CA . ARG A 1 105 ? 12.288 1.678 -12.388 1.00 86.81 105 ARG A CA 1
ATOM 857 C C . ARG A 1 105 ? 11.705 1.514 -13.792 1.00 86.81 105 ARG A C 1
ATOM 859 O O . ARG A 1 105 ? 12.369 0.985 -14.675 1.00 86.81 105 ARG A O 1
ATOM 866 N N . PHE A 1 106 ? 10.464 1.943 -14.001 1.00 88.25 106 PHE A N 1
ATOM 867 C CA . PHE A 1 106 ? 9.817 1.911 -15.307 1.00 88.25 106 PHE A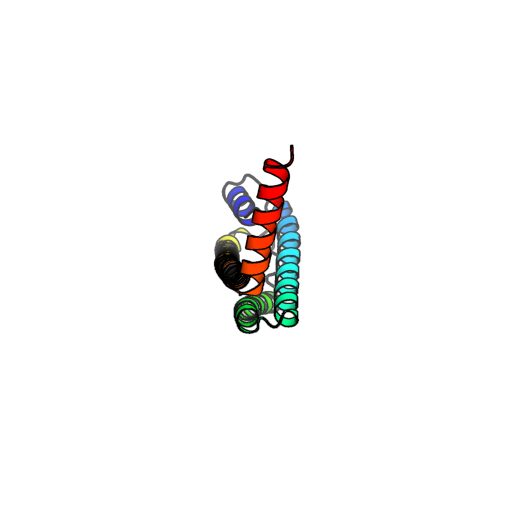 CA 1
ATOM 868 C C . PHE A 1 106 ? 10.502 2.867 -16.288 1.00 88.25 106 PHE A C 1
ATOM 870 O O . PHE A 1 106 ? 10.835 2.463 -17.399 1.00 88.25 106 PHE A O 1
ATOM 877 N N . ILE A 1 107 ? 10.793 4.097 -15.857 1.00 92.12 107 ILE A N 1
ATOM 878 C CA . ILE A 1 107 ? 11.529 5.082 -16.660 1.00 92.12 107 ILE A CA 1
ATOM 879 C C . ILE A 1 107 ? 12.935 4.570 -16.985 1.00 92.12 107 ILE A C 1
ATOM 881 O O . ILE A 1 107 ? 13.344 4.604 -18.140 1.00 92.12 107 ILE A O 1
ATOM 885 N N . GLU A 1 108 ? 13.658 4.051 -15.996 1.00 89.25 108 GLU A N 1
ATOM 886 C CA . GLU A 1 108 ? 14.976 3.440 -16.190 1.00 89.25 108 GLU A CA 1
ATOM 887 C C . GLU A 1 108 ? 14.920 2.284 -17.203 1.00 89.25 108 GLU A C 1
ATOM 889 O O . GLU A 1 108 ? 15.734 2.232 -18.123 1.00 89.25 108 GLU A O 1
ATOM 894 N N . SER A 1 109 ? 13.921 1.400 -17.102 1.00 88.31 109 SER A N 1
ATOM 895 C CA . SER A 1 109 ? 13.715 0.311 -18.063 1.00 88.31 109 SER A CA 1
ATOM 896 C C . SER A 1 109 ? 13.458 0.825 -19.480 1.00 88.31 109 SER A C 1
ATOM 898 O O . SER A 1 109 ? 13.957 0.233 -20.435 1.00 88.31 109 SER A O 1
ATOM 900 N N . ILE A 1 110 ? 12.697 1.913 -19.633 1.00 88.44 110 ILE A N 1
ATOM 901 C CA . ILE A 1 110 ? 12.459 2.549 -20.934 1.00 88.44 110 ILE A CA 1
ATOM 902 C C . ILE A 1 110 ? 13.755 3.149 -21.474 1.00 88.44 110 ILE A C 1
ATOM 904 O O . ILE A 1 110 ? 14.092 2.925 -22.631 1.00 88.44 110 ILE A O 1
ATOM 908 N N . ILE A 1 111 ? 14.498 3.886 -20.648 1.00 89.25 111 ILE A N 1
ATOM 909 C CA . ILE A 1 111 ? 15.754 4.523 -21.050 1.00 89.25 111 ILE A CA 1
ATOM 910 C C . ILE A 1 111 ? 16.764 3.463 -21.490 1.00 89.25 111 ILE A C 1
ATOM 912 O O . ILE A 1 111 ? 17.336 3.589 -22.568 1.00 89.25 111 ILE A O 1
ATOM 916 N N . HIS A 1 112 ? 16.951 2.390 -20.720 1.00 84.81 112 HIS A N 1
ATOM 917 C CA . HIS A 1 112 ? 17.838 1.301 -21.123 1.00 84.81 112 HIS A CA 1
ATOM 918 C C . HIS A 1 112 ? 17.334 0.577 -22.372 1.00 84.81 112 HIS A C 1
ATOM 920 O O . HIS A 1 112 ? 18.130 0.326 -23.274 1.00 84.81 112 HIS A O 1
ATOM 926 N N . GLY A 1 113 ? 16.029 0.315 -22.484 1.00 82.56 113 GLY A N 1
ATOM 927 C CA . GLY A 1 113 ? 15.442 -0.270 -23.692 1.00 82.56 113 GLY A CA 1
ATOM 928 C C . GLY A 1 113 ? 15.681 0.586 -24.943 1.00 82.56 113 GLY A C 1
ATOM 929 O O . GLY A 1 113 ? 16.057 0.061 -25.986 1.00 82.56 113 GLY A O 1
ATOM 930 N N . LEU A 1 114 ? 15.551 1.910 -24.830 1.00 79.38 114 LEU A N 1
ATOM 931 C CA . LEU A 1 114 ? 15.788 2.859 -25.924 1.00 79.38 114 LEU A CA 1
ATOM 932 C C . LEU A 1 114 ? 17.277 3.064 -26.239 1.00 79.38 114 LEU A C 1
ATOM 934 O O . LEU A 1 114 ? 17.635 3.309 -27.390 1.00 79.38 114 LEU A O 1
ATOM 938 N N . LEU A 1 115 ? 18.153 2.999 -25.231 1.00 77.56 115 LEU A N 1
ATOM 939 C CA . LEU A 1 115 ? 19.597 3.193 -25.395 1.00 77.56 115 LEU A CA 1
ATOM 940 C C . LEU A 1 115 ? 20.336 1.927 -25.849 1.00 77.56 115 LEU A C 1
ATOM 942 O O . LEU A 1 115 ? 21.481 2.044 -26.284 1.00 77.56 115 LEU A O 1
ATOM 946 N N . THR A 1 116 ? 19.701 0.754 -25.783 1.00 79.12 116 THR A N 1
ATOM 947 C CA . THR A 1 116 ? 20.254 -0.508 -26.298 1.00 79.12 116 THR A CA 1
ATOM 948 C C . THR A 1 116 ? 20.422 -0.427 -27.820 1.00 79.12 116 THR A C 1
ATOM 950 O O . THR A 1 116 ? 19.586 0.164 -28.506 1.00 79.12 116 THR A O 1
ATOM 953 N N . GLU A 1 117 ? 21.496 -1.008 -28.371 1.00 69.75 117 GLU A N 1
ATOM 954 C CA . GLU A 1 117 ? 21.790 -0.946 -29.816 1.00 69.75 117 GLU A CA 1
ATOM 955 C C . GLU A 1 117 ? 20.632 -1.466 -30.679 1.00 69.75 117 GLU A C 1
ATOM 957 O O . GLU A 1 117 ? 20.302 -0.857 -31.696 1.00 69.75 117 GLU A O 1
ATOM 962 N N . GLU A 1 118 ? 19.943 -2.514 -30.225 1.00 73.62 118 GLU A N 1
ATOM 963 C CA . GLU A 1 118 ? 18.734 -3.039 -30.868 1.00 73.62 118 GLU A CA 1
ATOM 964 C C . GLU A 1 118 ? 17.570 -2.037 -30.847 1.00 73.62 118 GLU A C 1
ATOM 966 O O . GLU A 1 118 ? 16.896 -1.846 -31.860 1.00 73.62 118 GLU A O 1
ATOM 971 N N . GLY A 1 119 ? 17.366 -1.335 -29.727 1.00 69.75 119 GLY A N 1
ATOM 972 C CA . GLY A 1 119 ? 16.338 -0.300 -29.585 1.00 69.75 119 GLY A CA 1
ATOM 973 C C . GLY A 1 119 ? 16.601 0.903 -30.489 1.00 69.75 119 GLY A C 1
ATOM 974 O O . GLY A 1 119 ? 15.690 1.397 -31.156 1.00 69.75 119 GLY A O 1
ATOM 975 N N . ARG A 1 120 ? 17.867 1.325 -30.605 1.00 71.81 120 ARG A N 1
ATOM 976 C CA . ARG A 1 120 ? 18.287 2.367 -31.556 1.00 71.81 120 ARG A CA 1
ATOM 977 C C . ARG A 1 120 ? 18.126 1.920 -33.005 1.00 71.81 120 ARG A C 1
ATOM 979 O O . ARG A 1 120 ? 17.672 2.716 -33.826 1.00 71.81 120 ARG A O 1
ATOM 986 N N . ALA A 1 121 ? 18.468 0.673 -33.327 1.00 76.12 121 ALA A N 1
ATOM 987 C CA . ALA A 1 121 ? 18.290 0.116 -34.665 1.00 76.12 121 ALA A CA 1
ATOM 988 C C . ALA A 1 121 ? 16.804 0.049 -35.051 1.00 76.12 121 ALA A C 1
ATOM 990 O O . ALA A 1 121 ? 16.436 0.464 -36.149 1.00 76.12 121 ALA A O 1
ATOM 991 N N . HIS A 1 122 ? 15.940 -0.382 -34.130 1.00 79.62 122 HIS A N 1
ATOM 992 C CA . HIS A 1 122 ? 14.497 -0.444 -34.342 1.00 79.62 122 HIS A CA 1
ATOM 993 C C . HIS A 1 122 ? 13.869 0.951 -34.466 1.00 79.62 122 HIS A C 1
ATOM 995 O O . HIS A 1 122 ? 13.039 1.174 -35.345 1.00 79.62 122 HIS A O 1
ATOM 1001 N N . ALA A 1 123 ? 14.290 1.913 -33.639 1.00 77.00 123 ALA A N 1
ATOM 1002 C CA . ALA A 1 123 ? 13.852 3.303 -33.751 1.00 77.00 123 ALA A CA 1
ATOM 1003 C C . ALA A 1 123 ? 14.285 3.915 -35.091 1.00 77.00 123 ALA A C 1
ATOM 1005 O O . ALA A 1 123 ? 13.474 4.521 -35.785 1.00 77.00 123 ALA A O 1
ATOM 1006 N N . LYS A 1 124 ? 15.541 3.699 -35.505 1.00 80.12 124 LYS A N 1
ATOM 1007 C CA . LYS A 1 124 ? 16.056 4.168 -36.798 1.00 80.12 124 LYS A CA 1
ATOM 1008 C C . LYS A 1 124 ? 15.274 3.568 -37.969 1.00 80.12 124 LYS A C 1
ATOM 1010 O O . LYS A 1 124 ? 14.950 4.298 -38.899 1.00 80.12 124 LYS A O 1
ATOM 1015 N N . LYS A 1 125 ? 14.924 2.280 -37.894 1.00 84.00 125 LYS A N 1
ATOM 1016 C CA . LYS A 1 125 ? 14.099 1.595 -38.897 1.00 84.00 125 LYS A CA 1
ATOM 1017 C C . LYS A 1 125 ? 12.675 2.163 -38.952 1.00 84.00 125 LYS A C 1
ATOM 1019 O O . LYS A 1 125 ? 12.194 2.463 -40.034 1.00 84.00 125 LYS A O 1
ATOM 1024 N N . LEU A 1 126 ? 12.060 2.433 -37.797 1.00 84.62 126 LEU A N 1
ATOM 1025 C CA . LEU A 1 126 ? 10.745 3.078 -37.706 1.00 84.62 126 LEU A CA 1
ATOM 1026 C C . LEU A 1 126 ? 10.742 4.481 -38.339 1.00 84.62 126 LEU A C 1
ATOM 1028 O O . LEU A 1 126 ? 9.830 4.819 -39.087 1.00 84.62 126 LEU A O 1
ATOM 1032 N N . PHE A 1 127 ? 11.771 5.293 -38.073 1.00 83.94 127 PHE A N 1
ATOM 1033 C CA . PHE A 1 127 ? 11.908 6.616 -38.692 1.00 83.94 127 PHE A CA 1
ATOM 1034 C C . PHE A 1 127 ? 12.179 6.534 -40.197 1.00 83.94 127 PHE A C 1
ATOM 1036 O O . PHE A 1 127 ? 11.706 7.390 -40.938 1.00 83.94 127 PHE A O 1
ATOM 1043 N N . GLN A 1 128 ? 12.913 5.517 -40.657 1.00 84.62 128 GLN A N 1
ATOM 1044 C CA . GLN A 1 128 ? 13.134 5.276 -42.084 1.00 84.62 128 GLN A CA 1
ATOM 1045 C C . GLN A 1 128 ? 11.848 4.855 -42.800 1.00 84.62 128 GLN A C 1
ATOM 1047 O O . GLN A 1 128 ? 11.555 5.420 -43.848 1.00 84.62 128 GLN A O 1
ATOM 1052 N N . ASP A 1 129 ? 11.054 3.951 -42.225 1.00 86.19 129 ASP A N 1
ATOM 1053 C CA . ASP A 1 129 ? 9.756 3.547 -42.783 1.00 86.19 129 ASP A CA 1
ATOM 1054 C C . ASP A 1 129 ? 8.755 4.720 -42.775 1.00 86.19 129 ASP A C 1
ATOM 1056 O O . ASP A 1 129 ? 8.045 4.961 -43.755 1.00 86.19 129 ASP A O 1
ATOM 1060 N N . ALA A 1 130 ? 8.745 5.524 -41.706 1.00 83.56 130 ALA A N 1
ATOM 1061 C CA . ALA A 1 130 ? 7.943 6.745 -41.636 1.00 83.56 130 ALA A CA 1
ATOM 1062 C C . ALA A 1 130 ? 8.379 7.783 -42.688 1.00 83.56 130 ALA A C 1
ATOM 1064 O O . ALA A 1 130 ? 7.540 8.341 -43.384 1.00 83.56 130 ALA A O 1
ATOM 1065 N N . ALA A 1 131 ? 9.680 8.012 -42.874 1.00 81.50 131 ALA A N 1
ATOM 1066 C CA . ALA A 1 131 ? 10.176 8.915 -43.913 1.00 81.50 131 ALA A CA 1
ATOM 1067 C C . ALA A 1 131 ? 9.897 8.385 -45.332 1.00 81.50 131 ALA A C 1
ATOM 1069 O O . ALA A 1 131 ? 9.521 9.156 -46.213 1.00 81.50 131 ALA A O 1
ATOM 1070 N N . ALA A 1 132 ? 10.025 7.074 -45.553 1.00 80.56 132 ALA A N 1
ATOM 1071 C CA . ALA A 1 132 ? 9.736 6.432 -46.834 1.00 80.56 132 ALA A CA 1
ATOM 1072 C C . ALA A 1 132 ? 8.244 6.508 -47.196 1.00 80.56 132 ALA A C 1
ATOM 1074 O O . ALA A 1 132 ? 7.907 6.761 -48.347 1.00 80.56 132 ALA A O 1
ATOM 1075 N N . SER A 1 133 ? 7.348 6.361 -46.215 1.00 78.94 133 SER A N 1
ATOM 1076 C CA . SER A 1 133 ? 5.903 6.550 -46.418 1.00 78.94 133 SER A CA 1
ATOM 1077 C C . SER A 1 133 ? 5.496 8.009 -46.655 1.00 78.94 133 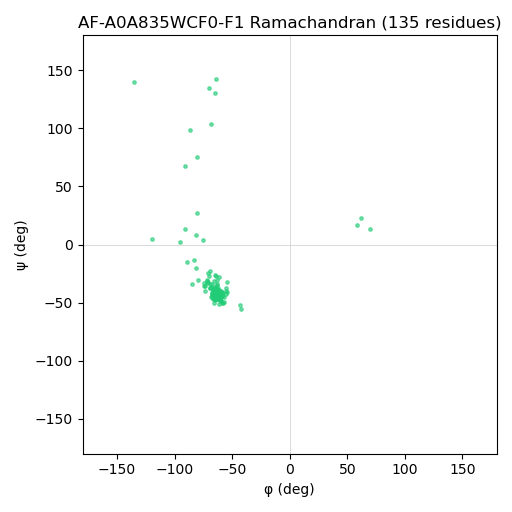SER A C 1
ATOM 1079 O O . SER A 1 133 ? 4.509 8.253 -47.339 1.00 78.94 133 SER A O 1
ATOM 1081 N N . VAL A 1 134 ? 6.260 8.984 -46.149 1.00 71.44 134 VAL A N 1
ATOM 1082 C CA . VAL A 1 134 ? 6.020 10.420 -46.392 1.00 71.44 134 VAL A CA 1
ATOM 1083 C C . VAL A 1 134 ? 6.551 10.875 -47.758 1.00 71.44 134 VAL A C 1
ATOM 1085 O O . VAL A 1 134 ? 5.977 11.773 -48.369 1.00 71.44 134 VAL A O 1
ATOM 1088 N N . HIS A 1 135 ? 7.622 10.254 -48.259 1.00 65.88 135 HIS A N 1
ATOM 1089 C CA . HIS A 1 135 ? 8.212 10.560 -49.569 1.00 65.88 135 HIS A CA 1
ATOM 1090 C C . HIS A 1 135 ? 7.727 9.649 -50.712 1.00 65.88 135 HIS A C 1
ATOM 1092 O O . HIS A 1 135 ? 8.183 9.812 -51.839 1.00 65.88 135 HIS A O 1
ATOM 1098 N N . GLY A 1 136 ? 6.805 8.720 -50.444 1.00 58.97 136 GLY A N 1
ATOM 1099 C CA . GLY A 1 136 ? 6.172 7.862 -51.445 1.00 58.97 136 GLY A CA 1
ATOM 1100 C C . GLY A 1 136 ? 5.033 8.557 -52.197 1.00 58.97 136 GLY A C 1
ATOM 1101 O O . GLY A 1 136 ? 3.867 8.261 -51.944 1.00 58.97 136 GLY A O 1
ATOM 1102 N N . TYR A 1 137 ? 5.395 9.451 -53.120 1.00 50.03 137 TYR A N 1
ATOM 1103 C CA . TYR A 1 137 ? 4.689 9.678 -54.387 1.00 50.03 137 TYR A CA 1
ATOM 1104 C C . TYR A 1 137 ? 5.632 9.293 -55.526 1.00 50.03 137 TYR A C 1
ATOM 1106 O O . TYR A 1 137 ? 6.834 9.629 -55.416 1.00 50.03 137 TYR A O 1
#

Organism: Chlamydomonas incerta (NCBI:txid516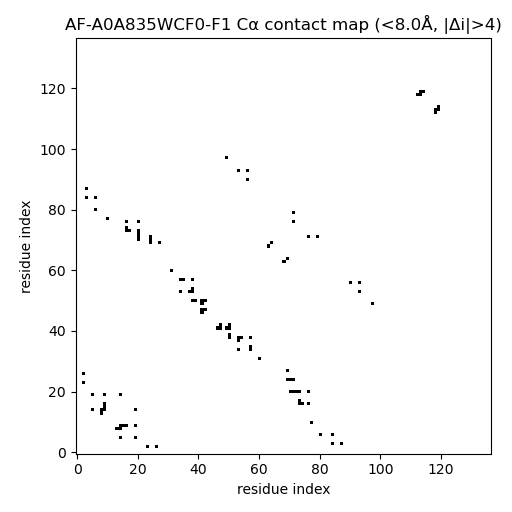95)

Solvent-accessible surface area (backbone atoms only — not comparable to full-atom values): 7558 Å² total; per-residue (Å²): 109,70,71,59,52,55,54,51,36,40,74,71,69,73,47,60,50,63,67,48,32,59,53,47,38,56,51,49,54,50,53,53,52,52,50,54,53,50,33,52,52,29,52,76,68,68,38,58,70,63,21,50,60,47,39,56,52,47,50,57,51,49,54,51,57,74,68,65,66,67,70,56,46,55,93,50,40,78,79,46,42,66,60,52,53,52,53,53,50,52,51,51,52,52,52,50,54,49,52,52,53,50,49,52,53,49,51,51,52,48,51,52,48,51,69,33,70,66,36,44,51,53,50,53,50,52,54,48,53,53,50,50,64,74,63,67,122

InterPro domains:
  IPR003377 Cornichon [PF03311] (1-104)
  IPR003377 Cornichon [SM01398] (1-104)

pLDDT: mean 78.92, std 8.73, range [50.03, 92.12]

Sequence (137 aa):
MFALISLSDLENDFINPYDLTQRLNRFVALEYATQVVLVAVLLLGGKWFLAGLQAAMLVYLLHSWHVKQHTVDATDVFRQLPVQKKRRLIMFGSFLLFFVIITYRFIESIIHGLLTEEGRAHAKKLFQDAAASVHGY

Foldseek 3Di:
DVLLVVLVCVVVVNDQLVVSQVVVLVVLVVVLVVLVVVLVVCVVVVVVVLSVLSVVLNVVSVVVVVVVCSRPDSVCVVVCSVVVNVNVVVVVVSVVVSVVVVVVVVVVVVVCCCPDPVNVVVVVVVVVVVVCVVPPD

Radius of gyration: 23.46 Å; Cα contacts (8 Å, |Δi|>4): 57; chains: 1; bounding box: 46×30×75 Å